Protein AF-A0A4Q3WPM1-F1 (afdb_monomer_lite)

Foldseek 3Di:
DDPPVVQCDPDPWGWDWAWPAWDDDPQKIKTKTFTATPVRHQDWDDDPVGIARMKIWMWGDDDPDIDTPDMDHYPDDCLVVCCVVPVVDPNVNSD

Sequence (95 aa):
MNSLRKVLGGGKHKPIITTSHFKVEKGWAYISGGFEYENGAPLEEKFQNGSGTNFSALLRREGKTWRVKRRLYHGDVVAPDFMRDFPQAPRAIFR

Structure (mmCIF, N/CA/C/O backbone):
data_AF-A0A4Q3WPM1-F1
#
_entry.id   AF-A0A4Q3WPM1-F1
#
loop_
_atom_site.group_PDB
_atom_site.id
_atom_site.type_symbol
_atom_site.label_atom_id
_atom_site.label_alt_id
_atom_site.label_comp_id
_atom_site.label_asym_id
_atom_site.label_entity_id
_atom_site.label_seq_id
_atom_site.pdbx_PDB_ins_code
_atom_site.Cartn_x
_atom_site.Cartn_y
_atom_site.Cartn_z
_atom_site.occupancy
_atom_site.B_iso_or_equiv
_atom_site.auth_seq_id
_atom_site.auth_comp_id
_atom_site.auth_asym_id
_atom_site.auth_atom_id
_atom_site.pdbx_PDB_model_num
ATOM 1 N N . MET A 1 1 ? -1.213 24.931 -5.454 1.00 35.75 1 MET A N 1
ATOM 2 C CA . MET A 1 1 ? -2.020 24.292 -6.519 1.00 35.75 1 MET A CA 1
ATOM 3 C C . MET A 1 1 ? -1.200 23.200 -7.207 1.00 35.75 1 MET A C 1
ATOM 5 O O . MET A 1 1 ? -0.108 23.483 -7.671 1.00 35.75 1 MET A O 1
ATOM 9 N N . ASN A 1 2 ? -1.756 21.983 -7.264 1.00 38.44 2 ASN A N 1
ATOM 10 C CA . ASN A 1 2 ? -1.534 20.929 -8.270 1.00 38.44 2 ASN A CA 1
ATOM 11 C C . ASN A 1 2 ? -0.144 20.273 -8.431 1.00 38.44 2 ASN A C 1
ATOM 13 O O . ASN A 1 2 ? 0.487 20.435 -9.472 1.00 38.44 2 ASN A O 1
ATOM 17 N N . SER A 1 3 ? 0.257 19.384 -7.507 1.00 46.53 3 SER A N 1
ATOM 18 C CA . SER A 1 3 ? 1.317 18.396 -7.812 1.00 46.53 3 SER A CA 1
ATOM 19 C C . SER A 1 3 ? 0.834 17.271 -8.745 1.00 46.53 3 SER A C 1
ATOM 21 O O . SER A 1 3 ? 1.635 16.711 -9.481 1.00 46.53 3 SER A O 1
ATOM 23 N N . LEU A 1 4 ? -0.479 17.015 -8.823 1.00 37.66 4 LEU A N 1
ATOM 24 C CA . LEU A 1 4 ? -1.063 16.022 -9.739 1.00 37.66 4 LEU A CA 1
ATOM 25 C C . LEU A 1 4 ? -0.982 16.420 -11.226 1.00 37.66 4 LEU A C 1
ATOM 27 O O . LEU A 1 4 ? -0.887 15.544 -12.077 1.00 37.66 4 LEU A O 1
ATOM 31 N N . ARG A 1 5 ? -0.970 17.721 -11.570 1.00 37.47 5 ARG A N 1
ATOM 32 C CA . ARG A 1 5 ? -0.883 18.160 -12.983 1.00 37.47 5 ARG A CA 1
ATOM 33 C C . ARG A 1 5 ? 0.518 18.036 -13.581 1.00 37.47 5 ARG A C 1
ATOM 35 O O . ARG A 1 5 ? 0.629 17.954 -14.795 1.00 37.47 5 ARG A O 1
ATOM 42 N N . LYS A 1 6 ? 1.572 18.014 -12.759 1.00 39.41 6 LYS A N 1
ATOM 43 C CA . LYS A 1 6 ? 2.959 17.885 -13.242 1.00 39.41 6 LYS A CA 1
ATOM 44 C C . LYS A 1 6 ? 3.373 16.422 -13.477 1.00 39.41 6 LYS A C 1
ATOM 46 O O . LYS A 1 6 ? 4.358 16.190 -14.161 1.00 39.41 6 LYS A O 1
ATOM 51 N N . VAL A 1 7 ? 2.600 15.471 -12.938 1.00 47.59 7 VAL A N 1
ATOM 52 C CA . VAL A 1 7 ? 2.779 14.012 -13.093 1.00 47.59 7 VAL A CA 1
ATOM 53 C C . VAL A 1 7 ? 2.156 13.491 -14.397 1.00 47.59 7 VAL A C 1
ATOM 55 O O . VAL A 1 7 ? 2.622 12.504 -14.944 1.00 47.59 7 VAL A O 1
ATOM 58 N N . LEU A 1 8 ? 1.176 14.194 -14.976 1.00 44.84 8 LEU A N 1
ATOM 59 C CA . LEU A 1 8 ? 0.635 13.904 -16.316 1.00 44.84 8 LEU A CA 1
ATOM 60 C C . LEU A 1 8 ? 1.533 14.475 -17.432 1.00 44.84 8 LEU A C 1
ATOM 62 O O . LEU A 1 8 ? 1.040 15.092 -18.375 1.00 44.84 8 LEU A O 1
ATOM 66 N N . GLY A 1 9 ? 2.853 14.357 -17.263 1.00 40.19 9 GLY A N 1
ATOM 67 C CA . GLY A 1 9 ? 3.863 14.987 -18.107 1.00 40.19 9 GLY A CA 1
ATOM 68 C C . GLY A 1 9 ? 3.663 14.714 -19.598 1.00 40.19 9 GLY A C 1
ATOM 69 O O . GLY A 1 9 ? 3.172 13.662 -19.997 1.00 40.19 9 GLY A O 1
ATOM 70 N N . GLY A 1 10 ? 4.094 15.671 -20.422 1.00 42.94 10 GLY A N 1
ATOM 71 C CA . GLY A 1 10 ? 4.175 15.578 -21.881 1.00 42.94 10 GLY A CA 1
ATOM 72 C C . GLY A 1 10 ? 5.213 14.567 -22.390 1.00 42.94 10 GLY A C 1
ATOM 73 O O . GLY A 1 10 ? 5.998 14.891 -23.275 1.00 42.94 10 GLY A O 1
ATOM 74 N N . GLY A 1 11 ? 5.235 13.360 -21.824 1.00 49.53 11 GLY A N 1
ATOM 75 C CA . GLY A 1 11 ? 5.812 12.171 -22.439 1.00 49.53 11 GLY A CA 1
ATOM 76 C C . GLY A 1 11 ? 4.743 11.475 -23.284 1.00 49.53 11 GLY A C 1
ATOM 77 O O . GLY A 1 11 ? 3.562 11.513 -22.952 1.00 49.53 11 GLY A O 1
ATOM 78 N N . LYS A 1 12 ? 5.140 10.848 -24.395 1.00 51.44 12 LYS A N 1
ATOM 79 C CA . LYS A 1 12 ? 4.225 10.241 -25.384 1.00 51.44 12 LYS A CA 1
ATOM 80 C C . LYS A 1 12 ? 3.322 9.115 -24.848 1.00 51.44 12 LYS A C 1
ATOM 82 O O . LYS A 1 12 ? 2.439 8.686 -25.580 1.00 51.44 12 LYS A O 1
ATOM 87 N N . HIS A 1 13 ? 3.500 8.662 -23.607 1.00 54.88 13 HIS A N 1
ATOM 88 C CA . HIS A 1 13 ? 2.738 7.558 -23.028 1.00 54.88 13 HIS A CA 1
ATOM 89 C C . HIS A 1 13 ? 2.275 7.908 -21.613 1.00 54.88 13 HIS A C 1
ATOM 91 O O . HIS A 1 13 ? 3.077 8.334 -20.783 1.00 54.88 13 HIS A O 1
ATOM 97 N N . LYS A 1 14 ? 0.972 7.753 -21.353 1.00 63.53 14 LYS A N 1
ATOM 98 C CA . LYS A 1 14 ? 0.385 7.950 -20.024 1.00 63.53 14 LYS A CA 1
ATOM 99 C C . LYS A 1 14 ? 0.611 6.678 -19.195 1.00 63.53 14 LYS A C 1
ATOM 101 O O . LYS A 1 14 ? 0.297 5.604 -19.703 1.00 63.53 14 LYS A O 1
ATOM 106 N N . PRO A 1 15 ? 1.113 6.774 -17.952 1.00 68.50 15 PRO A N 1
ATOM 107 C CA . PRO A 1 15 ? 1.236 5.613 -17.076 1.00 68.50 15 PRO A CA 1
ATOM 108 C C . PRO A 1 15 ? -0.140 4.998 -16.805 1.00 68.50 15 PRO A C 1
ATOM 110 O O . PRO A 1 15 ? -1.074 5.703 -16.404 1.00 68.50 15 PRO A O 1
ATOM 113 N N . ILE A 1 16 ? -0.255 3.685 -16.989 1.00 80.31 16 ILE A N 1
ATOM 114 C CA . ILE A 1 16 ? -1.382 2.885 -16.513 1.00 80.31 16 ILE A CA 1
ATOM 115 C C . ILE A 1 16 ? -1.029 2.372 -15.120 1.00 80.31 16 ILE A C 1
ATOM 117 O O . ILE A 1 16 ? 0.047 1.824 -14.896 1.00 80.31 16 ILE A O 1
ATOM 121 N N . ILE A 1 17 ? -1.949 2.560 -14.176 1.00 82.31 17 ILE A N 1
ATOM 122 C CA . ILE A 1 17 ? -1.831 2.015 -12.825 1.00 82.31 17 ILE A CA 1
ATOM 123 C C . ILE A 1 17 ? -2.565 0.676 -12.804 1.00 82.31 17 ILE A C 1
ATOM 125 O O . ILE A 1 17 ? -3.796 0.646 -12.896 1.00 82.31 17 ILE A O 1
ATOM 129 N N . THR A 1 18 ? -1.829 -0.420 -12.657 1.00 84.44 18 THR A N 1
ATOM 130 C CA . THR A 1 18 ? -2.402 -1.759 -12.490 1.00 84.44 18 THR A CA 1
ATOM 131 C C . THR A 1 18 ? -2.527 -2.067 -11.005 1.00 84.44 18 THR A C 1
ATOM 133 O O . THR A 1 18 ? -1.622 -1.794 -10.226 1.00 84.44 18 THR A O 1
ATOM 136 N N . THR A 1 19 ? -3.683 -2.572 -10.568 1.00 87.50 19 THR A N 1
ATOM 137 C CA . THR A 1 19 ? -3.898 -2.948 -9.160 1.00 87.50 19 THR A CA 1
ATOM 138 C C . THR A 1 19 ? -3.794 -4.458 -9.035 1.00 87.50 19 THR A C 1
ATOM 140 O O . THR A 1 19 ? -4.634 -5.172 -9.575 1.00 87.50 19 THR A O 1
ATOM 143 N N . SER A 1 20 ? -2.790 -4.935 -8.305 1.00 87.50 20 SER A N 1
ATOM 144 C CA . SER A 1 20 ? -2.566 -6.368 -8.074 1.00 87.50 20 SER A CA 1
ATOM 145 C C . SER A 1 20 ? -3.254 -6.848 -6.802 1.00 87.50 20 SER A C 1
ATOM 147 O O . SER A 1 20 ? -3.649 -8.005 -6.704 1.00 87.50 20 SER A O 1
ATOM 149 N N . HIS A 1 21 ? -3.423 -5.955 -5.825 1.00 89.62 21 HIS A N 1
ATOM 150 C CA . HIS A 1 21 ? -4.086 -6.270 -4.568 1.00 89.62 21 HIS A CA 1
ATOM 151 C C . HIS A 1 21 ? -4.895 -5.084 -4.071 1.00 89.62 21 HIS A C 1
ATOM 153 O O . HIS A 1 21 ? -4.394 -3.961 -4.003 1.00 89.62 21 HIS A O 1
ATOM 159 N N . PHE A 1 22 ? -6.133 -5.338 -3.663 1.00 93.12 22 PHE A N 1
ATOM 160 C CA . PHE A 1 22 ? -6.962 -4.354 -2.982 1.00 93.12 22 PHE A CA 1
ATOM 161 C C . PHE A 1 22 ? -7.855 -5.040 -1.957 1.00 93.12 22 PHE A C 1
ATOM 163 O O . PHE A 1 22 ? -8.685 -5.881 -2.302 1.00 93.12 22 PHE A O 1
ATOM 170 N N . LYS A 1 23 ? -7.704 -4.663 -0.686 1.00 95.81 23 LYS A N 1
ATOM 171 C CA . LYS A 1 23 ? -8.501 -5.238 0.398 1.00 95.81 23 LYS A CA 1
ATOM 172 C C . LYS A 1 23 ? -8.826 -4.204 1.455 1.00 95.81 23 LYS A C 1
ATOM 174 O O . LYS A 1 23 ? -7.982 -3.390 1.829 1.00 95.81 23 LYS A O 1
ATOM 179 N N . VAL A 1 24 ? -10.058 -4.258 1.948 1.00 96.44 24 VAL A N 1
ATOM 180 C CA . VAL A 1 24 ? -10.599 -3.317 2.928 1.00 96.44 24 VAL A CA 1
ATOM 181 C C . VAL A 1 24 ? -11.197 -4.089 4.091 1.00 96.44 24 VAL A C 1
ATOM 183 O O . VAL A 1 24 ? -12.040 -4.957 3.889 1.00 96.44 24 VAL A O 1
ATOM 186 N N . GLU A 1 25 ? -10.807 -3.751 5.316 1.00 96.50 25 GLU A N 1
ATOM 187 C CA . GLU A 1 25 ? -11.380 -4.354 6.518 1.00 96.50 25 GLU A CA 1
ATOM 188 C C . GLU A 1 25 ? -11.329 -3.390 7.704 1.00 96.50 25 GLU A C 1
ATOM 190 O O . GLU A 1 25 ? -10.324 -2.717 7.933 1.00 96.50 25 GLU A O 1
ATOM 195 N N . LYS A 1 26 ? -12.416 -3.328 8.488 1.00 95.00 26 LYS A N 1
ATOM 196 C CA . LYS A 1 26 ? -12.496 -2.572 9.757 1.00 95.00 26 LYS A CA 1
ATOM 197 C C . LYS A 1 26 ? -11.983 -1.129 9.643 1.00 95.00 26 LYS A C 1
ATOM 199 O O . LYS A 1 26 ? -11.338 -0.616 10.555 1.00 95.00 26 LYS A O 1
ATOM 204 N N . GLY A 1 27 ? -12.252 -0.470 8.513 1.00 96.25 27 GLY A N 1
ATOM 205 C CA . GLY A 1 27 ? -11.824 0.907 8.237 1.00 96.25 27 GLY A CA 1
ATOM 206 C C . GLY A 1 27 ? -10.351 1.060 7.846 1.00 96.25 27 GLY A C 1
ATOM 207 O O . GLY A 1 27 ? -9.843 2.174 7.862 1.00 96.25 27 GLY A O 1
ATOM 208 N N . TRP A 1 28 ? -9.643 -0.017 7.532 1.00 97.56 28 TRP A N 1
ATOM 209 C CA . TRP A 1 28 ? -8.325 0.005 6.897 1.00 97.56 28 TRP A CA 1
ATOM 210 C C . TRP A 1 28 ? -8.438 -0.489 5.464 1.00 97.56 28 TRP A C 1
ATOM 212 O O . TRP A 1 28 ? -9.274 -1.341 5.179 1.00 97.56 28 TRP A O 1
ATOM 222 N N . ALA A 1 29 ? -7.598 0.034 4.582 1.00 96.50 29 ALA A N 1
ATOM 223 C CA . ALA A 1 29 ? -7.470 -0.452 3.220 1.00 96.50 29 ALA A CA 1
ATOM 224 C C . ALA A 1 29 ? -5.996 -0.595 2.863 1.00 96.50 29 ALA A C 1
ATOM 226 O O . ALA A 1 29 ? -5.200 0.295 3.162 1.00 96.50 29 ALA A O 1
ATOM 227 N N . TYR A 1 30 ? -5.655 -1.697 2.212 1.00 93.88 30 TYR A N 1
ATOM 228 C CA . TYR A 1 30 ? -4.346 -1.913 1.622 1.00 93.88 30 TYR A CA 1
ATOM 229 C C . TYR A 1 30 ? -4.509 -2.074 0.116 1.00 93.88 30 TYR A C 1
ATOM 231 O O . TYR A 1 30 ? -5.391 -2.802 -0.345 1.00 93.88 30 TYR A O 1
ATOM 239 N N . ILE A 1 31 ? -3.683 -1.352 -0.630 1.00 91.88 31 ILE A N 1
ATOM 240 C CA . ILE A 1 31 ? -3.624 -1.416 -2.085 1.00 91.88 31 ILE A CA 1
ATOM 241 C C . ILE A 1 31 ? -2.173 -1.596 -2.515 1.00 91.88 31 ILE A C 1
ATOM 243 O O . ILE A 1 31 ? -1.288 -0.920 -1.987 1.00 91.88 31 ILE A O 1
ATOM 247 N N . SER A 1 32 ? -1.928 -2.480 -3.472 1.00 89.94 32 SER A N 1
ATOM 248 C CA . SER A 1 32 ? -0.644 -2.591 -4.158 1.00 89.94 32 SER A CA 1
ATOM 249 C C . SER A 1 32 ? -0.841 -2.864 -5.642 1.00 89.94 32 SER A C 1
ATOM 251 O O . SER A 1 32 ? -1.913 -3.296 -6.079 1.00 89.94 32 SER A O 1
ATOM 253 N N . GLY A 1 33 ? 0.185 -2.558 -6.424 1.00 88.50 33 GLY A N 1
ATOM 254 C CA . GLY A 1 33 ? 0.083 -2.577 -7.869 1.00 88.50 33 GLY A CA 1
ATOM 255 C C . GLY A 1 33 ? 1.351 -2.125 -8.572 1.00 88.50 33 GLY A C 1
ATOM 256 O O . GLY A 1 33 ? 2.374 -1.894 -7.923 1.00 88.50 33 GLY A O 1
ATOM 257 N N . GLY A 1 34 ? 1.247 -1.987 -9.889 1.00 87.12 34 GLY A N 1
ATOM 258 C CA . GLY A 1 34 ? 2.324 -1.615 -10.793 1.00 87.12 34 GLY A CA 1
ATOM 259 C C . GLY A 1 34 ? 2.032 -0.344 -11.585 1.00 87.12 34 GLY A C 1
ATOM 260 O O . GLY A 1 34 ? 0.902 0.157 -11.628 1.00 87.12 34 GLY A O 1
ATOM 261 N N . PHE A 1 35 ? 3.082 0.170 -12.212 1.00 83.38 35 PHE A N 1
ATOM 262 C CA . PHE A 1 35 ? 3.019 1.167 -13.269 1.00 83.38 35 PHE A CA 1
ATOM 263 C C . PHE A 1 35 ? 3.466 0.508 -14.570 1.00 83.38 35 PHE A C 1
ATOM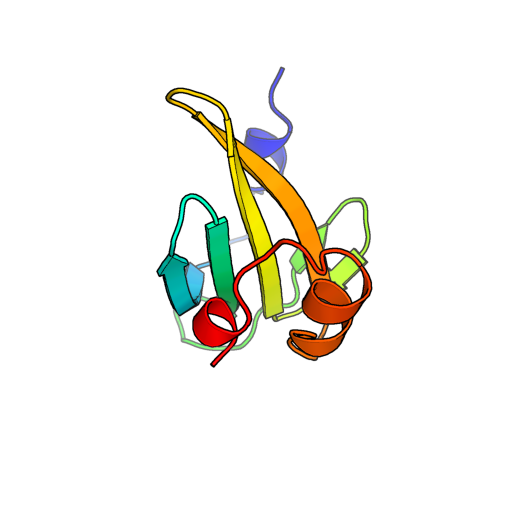 265 O O . PHE A 1 35 ? 4.551 -0.071 -14.651 1.00 83.38 35 PHE A O 1
ATOM 272 N N . GLU A 1 36 ? 2.628 0.603 -15.593 1.00 80.94 36 GLU A N 1
ATOM 273 C CA . GLU A 1 36 ? 2.868 0.004 -16.903 1.00 80.94 36 GLU A CA 1
ATOM 274 C C . GLU A 1 36 ? 2.595 1.026 -18.011 1.00 80.94 36 GLU A C 1
ATOM 276 O O . GLU A 1 36 ? 1.780 1.943 -17.867 1.00 80.94 36 GLU A O 1
ATOM 281 N N . TYR A 1 37 ? 3.282 0.872 -19.137 1.00 77.38 37 TYR A N 1
ATOM 282 C CA . TYR A 1 37 ? 2.930 1.543 -20.385 1.00 77.38 37 TYR A CA 1
ATOM 283 C C . TYR A 1 37 ? 1.672 0.911 -21.007 1.00 77.38 37 TYR A C 1
ATOM 285 O O . TYR A 1 37 ? 1.288 -0.205 -20.672 1.00 77.38 37 TYR A O 1
ATOM 293 N N . GLU A 1 38 ? 1.057 1.579 -21.991 1.00 74.94 38 GLU A N 1
ATOM 294 C CA . GLU A 1 38 ? -0.115 1.046 -22.720 1.00 74.94 38 GLU A CA 1
ATOM 295 C C . GLU A 1 38 ? 0.136 -0.310 -23.403 1.00 74.94 38 GLU A C 1
ATOM 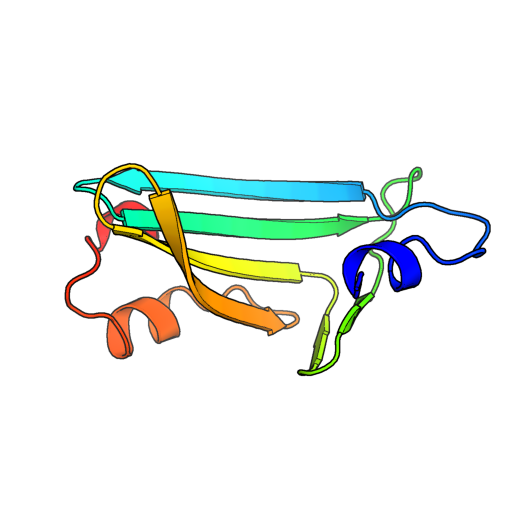297 O O . GLU A 1 38 ? -0.803 -1.060 -23.649 1.00 74.94 38 GLU A O 1
ATOM 302 N N . ASN A 1 39 ? 1.397 -0.643 -23.690 1.00 75.12 39 ASN A N 1
ATOM 303 C CA . ASN A 1 39 ? 1.801 -1.927 -24.262 1.00 75.12 39 ASN A CA 1
ATOM 304 C C . ASN A 1 39 ? 2.109 -3.010 -23.204 1.00 75.12 39 ASN A C 1
ATOM 306 O O . ASN A 1 39 ? 2.629 -4.064 -23.567 1.00 75.12 39 ASN A O 1
ATOM 310 N N . GLY A 1 40 ? 1.840 -2.750 -21.919 1.00 71.06 40 GLY A N 1
ATOM 311 C CA . GLY A 1 40 ? 2.089 -3.676 -20.808 1.00 71.06 40 GLY A CA 1
ATOM 312 C C . GLY A 1 40 ? 3.555 -3.781 -20.374 1.00 71.06 40 GLY A C 1
ATOM 313 O O . GLY A 1 40 ? 3.884 -4.599 -19.519 1.00 71.06 40 GLY A O 1
ATOM 314 N N . ALA A 1 41 ? 4.463 -2.980 -20.945 1.00 75.00 41 ALA A N 1
ATOM 315 C CA . ALA A 1 41 ? 5.842 -2.935 -20.469 1.00 75.00 41 ALA A CA 1
ATOM 316 C C . ALA A 1 41 ? 5.914 -2.228 -19.100 1.00 75.00 41 ALA A C 1
ATOM 318 O O . ALA A 1 41 ? 5.237 -1.211 -18.914 1.00 75.00 41 ALA A O 1
ATOM 319 N N . PRO A 1 42 ? 6.746 -2.710 -18.155 1.00 73.31 42 PRO A N 1
ATOM 320 C CA . PRO A 1 42 ? 6.905 -2.068 -16.857 1.00 73.31 42 PRO A CA 1
ATOM 321 C C . PRO A 1 42 ? 7.474 -0.657 -17.025 1.00 73.31 42 PRO A C 1
ATOM 323 O O . PRO A 1 42 ? 8.394 -0.424 -17.813 1.00 73.31 42 PRO A O 1
ATOM 326 N N . LEU A 1 43 ? 6.923 0.279 -16.263 1.00 79.12 43 LEU A N 1
ATOM 327 C CA . LEU A 1 43 ? 7.295 1.685 -16.275 1.00 79.12 43 LEU A CA 1
ATOM 328 C C . LEU A 1 43 ? 7.852 2.058 -14.903 1.00 79.12 43 LEU A C 1
ATOM 330 O O . LEU A 1 43 ? 7.173 1.938 -13.889 1.00 79.12 43 LEU A O 1
ATOM 334 N N . GLU A 1 44 ? 9.104 2.507 -14.858 1.00 77.25 44 GLU A N 1
ATOM 335 C CA . GLU A 1 44 ? 9.681 3.030 -13.624 1.00 77.25 44 GLU A CA 1
ATOM 336 C C . GLU A 1 44 ? 9.285 4.500 -13.450 1.00 77.25 44 GLU A C 1
ATOM 338 O O . GLU A 1 44 ? 9.759 5.386 -14.165 1.00 77.25 44 GLU A O 1
ATOM 343 N N . GLU A 1 45 ? 8.418 4.766 -12.478 1.00 72.44 45 GLU A N 1
ATOM 344 C CA . GLU A 1 45 ? 7.960 6.117 -12.168 1.00 72.44 45 GLU A CA 1
ATOM 345 C C . GLU A 1 45 ? 8.863 6.786 -11.129 1.00 72.44 45 GLU A C 1
ATOM 347 O O . GLU A 1 45 ? 9.272 6.163 -10.147 1.00 72.44 45 GLU A O 1
ATOM 352 N N . LYS A 1 46 ? 9.149 8.082 -11.316 1.00 70.81 46 LYS A N 1
ATOM 353 C CA . LYS A 1 46 ? 9.935 8.898 -10.374 1.00 70.81 46 LYS A CA 1
ATOM 354 C C . LYS A 1 46 ? 9.019 9.800 -9.551 1.00 70.81 46 LYS A C 1
ATOM 356 O O . LYS A 1 46 ? 8.407 10.733 -10.069 1.00 70.81 46 LYS A O 1
ATOM 361 N N . PHE A 1 47 ? 8.985 9.581 -8.242 1.00 67.81 47 PHE A N 1
ATOM 362 C CA . PHE A 1 47 ? 8.234 10.378 -7.274 1.00 67.81 47 PHE A CA 1
ATOM 363 C C . PHE A 1 47 ? 9.172 11.226 -6.407 1.00 67.81 47 PHE A C 1
ATOM 365 O O . PHE A 1 47 ? 10.371 10.975 -6.319 1.00 67.81 47 PHE A O 1
ATOM 372 N N . GLN A 1 48 ? 8.619 12.220 -5.700 1.00 65.69 48 GLN A N 1
ATOM 373 C CA . GLN A 1 48 ? 9.397 13.065 -4.775 1.00 65.69 48 GLN A CA 1
ATOM 374 C C . GLN A 1 48 ? 10.152 12.262 -3.700 1.00 65.69 48 GLN A C 1
ATOM 376 O O . GLN A 1 48 ? 11.182 12.721 -3.224 1.00 65.69 48 GLN A O 1
ATOM 381 N N . ASN A 1 49 ? 9.659 11.068 -3.350 1.00 61.50 49 ASN A N 1
ATOM 382 C CA . ASN A 1 49 ? 10.184 10.236 -2.264 1.00 61.50 49 ASN A CA 1
ATOM 383 C C . ASN A 1 49 ? 10.667 8.851 -2.749 1.00 61.50 49 ASN A C 1
ATOM 385 O O . ASN A 1 49 ? 10.578 7.890 -1.989 1.00 61.50 49 ASN A O 1
ATOM 389 N N . GLY A 1 50 ? 11.110 8.724 -4.006 1.00 63.09 50 GLY A N 1
ATOM 390 C CA . GLY A 1 50 ? 11.660 7.474 -4.559 1.00 63.09 50 GLY A CA 1
ATOM 391 C C . GLY A 1 50 ? 11.218 7.193 -5.995 1.00 63.09 50 GLY A C 1
ATOM 392 O O . GLY A 1 50 ? 10.358 7.895 -6.524 1.00 63.09 50 GLY A O 1
ATOM 393 N N . SER A 1 51 ? 11.790 6.165 -6.619 1.00 69.00 51 SER A N 1
ATOM 394 C CA . SER A 1 51 ? 11.324 5.623 -7.899 1.00 69.00 51 SER A CA 1
ATOM 395 C C . SER A 1 51 ? 10.987 4.144 -7.779 1.00 69.00 51 SER A C 1
ATOM 397 O O . SER A 1 51 ? 11.507 3.446 -6.909 1.00 69.00 51 SER A O 1
ATOM 399 N N . GLY A 1 52 ? 10.079 3.669 -8.623 1.00 73.12 52 GLY A N 1
ATOM 400 C CA . GLY A 1 52 ? 9.734 2.256 -8.653 1.00 73.12 52 GLY A CA 1
ATOM 401 C C . GLY A 1 52 ? 8.748 1.917 -9.756 1.00 73.12 52 GLY A C 1
ATOM 402 O O . GLY A 1 52 ? 7.986 2.765 -10.216 1.00 73.12 52 GLY A O 1
ATOM 403 N N . THR A 1 53 ? 8.763 0.651 -10.154 1.00 78.81 53 THR A N 1
ATOM 404 C CA . THR A 1 53 ? 7.782 0.052 -11.069 1.00 78.81 53 THR A CA 1
ATOM 405 C C . THR A 1 53 ? 6.519 -0.403 -10.346 1.00 78.81 53 THR A C 1
ATOM 407 O O . THR A 1 53 ? 5.487 -0.584 -10.978 1.00 78.81 53 THR A O 1
ATOM 410 N N . ASN A 1 54 ? 6.581 -0.541 -9.018 1.00 85.19 54 ASN A N 1
ATOM 411 C CA . ASN A 1 54 ? 5.480 -0.977 -8.173 1.00 85.19 54 ASN A CA 1
ATOM 412 C C . ASN A 1 54 ? 5.194 0.033 -7.060 1.00 85.19 54 ASN A C 1
ATOM 414 O O . ASN A 1 54 ? 6.045 0.829 -6.644 1.00 85.19 54 ASN A O 1
ATOM 418 N N . PHE A 1 55 ? 3.976 -0.030 -6.535 1.00 85.00 55 PHE A N 1
ATOM 419 C CA . PHE A 1 55 ? 3.560 0.744 -5.380 1.00 85.00 55 PHE A CA 1
ATOM 420 C C . PHE A 1 55 ? 2.792 -0.107 -4.377 1.00 85.00 55 PHE A C 1
ATOM 422 O O . PHE A 1 55 ? 2.153 -1.110 -4.694 1.00 85.00 55 PHE A O 1
ATOM 429 N N . SER A 1 56 ? 2.802 0.361 -3.135 1.00 89.50 56 SER A N 1
ATOM 430 C CA . SER A 1 56 ? 1.872 -0.086 -2.108 1.00 89.50 56 SER A CA 1
ATOM 431 C C . SER A 1 56 ? 1.466 1.078 -1.213 1.00 89.50 56 SER A C 1
ATOM 433 O O . SER A 1 56 ? 2.242 2.002 -0.953 1.00 89.50 56 SER A O 1
ATOM 435 N N . ALA A 1 57 ? 0.221 1.070 -0.751 1.00 91.12 57 ALA A N 1
ATOM 436 C CA . ALA A 1 57 ? -0.301 2.087 0.141 1.00 91.12 57 ALA A CA 1
ATOM 437 C C . ALA A 1 57 ? -1.237 1.487 1.185 1.00 91.12 57 ALA A C 1
ATOM 439 O O . ALA A 1 57 ? -2.081 0.640 0.894 1.00 91.12 57 ALA A O 1
ATOM 440 N N . LEU A 1 58 ? -1.113 2.003 2.403 1.00 93.69 58 LEU A N 1
ATOM 441 C CA . LEU A 1 58 ? -2.025 1.730 3.501 1.00 93.69 58 LEU A CA 1
ATOM 442 C C . LEU A 1 58 ? -2.858 2.980 3.773 1.00 93.69 58 LEU A C 1
ATOM 444 O O . LEU A 1 58 ? -2.325 4.084 3.931 1.00 93.69 58 LEU A O 1
ATOM 448 N N . LEU A 1 59 ? -4.171 2.801 3.850 1.00 96.56 59 LEU A N 1
ATOM 449 C CA . LEU A 1 59 ? -5.134 3.854 4.121 1.00 96.56 59 LEU A CA 1
ATOM 450 C C . LEU A 1 59 ? -5.946 3.524 5.371 1.00 96.56 59 LEU A C 1
ATOM 452 O O . LEU A 1 59 ? -6.279 2.369 5.641 1.00 96.56 59 LEU A O 1
ATOM 456 N N . ARG A 1 60 ? -6.318 4.569 6.106 1.00 97.62 60 ARG A N 1
ATOM 457 C CA . ARG A 1 60 ? -7.227 4.499 7.251 1.00 97.62 60 ARG A CA 1
ATOM 458 C C . ARG A 1 60 ? -8.413 5.410 6.993 1.00 97.62 60 ARG A C 1
ATOM 460 O O . ARG A 1 60 ? -8.248 6.558 6.579 1.00 97.62 60 ARG A O 1
ATOM 467 N N . ARG A 1 61 ? -9.610 4.893 7.233 1.00 97.31 61 ARG A N 1
ATOM 468 C CA . ARG A 1 61 ? -10.836 5.674 7.220 1.00 97.31 61 ARG A CA 1
ATOM 469 C C . ARG A 1 61 ? -10.882 6.543 8.472 1.00 97.31 61 ARG A C 1
ATOM 471 O O . ARG A 1 61 ? -10.869 6.033 9.589 1.00 97.31 61 ARG A O 1
ATOM 478 N N . GLU A 1 62 ? -10.942 7.848 8.262 1.00 96.00 62 GLU A N 1
ATOM 479 C CA . GLU A 1 62 ? -11.107 8.874 9.286 1.00 96.00 62 GLU A CA 1
ATOM 480 C C . GLU A 1 62 ? -12.412 9.616 8.982 1.00 96.00 62 GLU A C 1
ATOM 482 O O . GLU A 1 62 ? -12.517 10.393 8.023 1.00 96.00 62 GLU A O 1
ATOM 487 N N . GLY A 1 63 ? -13.458 9.273 9.741 1.00 93.06 63 GLY A N 1
ATOM 488 C CA . GLY A 1 63 ? -14.829 9.696 9.463 1.00 93.06 63 GLY A CA 1
ATOM 489 C C . GLY A 1 63 ? -15.316 9.213 8.091 1.00 93.06 63 GLY A C 1
ATOM 490 O O . GLY A 1 63 ? -15.385 8.013 7.809 1.00 93.06 63 GLY A O 1
ATOM 491 N N . LYS A 1 64 ? -15.662 10.163 7.216 1.00 94.25 64 LYS A N 1
ATOM 492 C CA . LYS A 1 64 ? -16.128 9.887 5.844 1.00 94.25 64 LYS A CA 1
ATOM 493 C C . LYS A 1 64 ? -14.997 9.841 4.809 1.00 94.25 64 LYS A C 1
ATOM 495 O O . LYS A 1 64 ? -15.267 9.546 3.651 1.00 94.25 64 LYS A O 1
ATOM 500 N N . THR A 1 65 ? -13.753 10.107 5.209 1.00 95.56 65 THR A N 1
ATOM 501 C CA . THR A 1 65 ? -12.618 10.235 4.282 1.00 95.56 65 THR A CA 1
ATOM 502 C C . THR A 1 65 ? -11.591 9.129 4.473 1.00 95.56 65 THR A C 1
ATOM 504 O O . THR A 1 65 ? -11.363 8.667 5.590 1.00 95.56 65 THR A O 1
ATOM 507 N N . TRP A 1 66 ? -10.949 8.710 3.385 1.00 95.94 66 TRP A N 1
ATOM 508 C CA . TRP A 1 66 ? -9.773 7.848 3.440 1.00 95.94 66 TRP A CA 1
ATOM 509 C C . TRP A 1 66 ? -8.517 8.708 3.496 1.00 95.94 66 TRP A C 1
ATOM 511 O O . TRP A 1 66 ? -8.310 9.574 2.645 1.00 95.94 66 TRP A O 1
ATOM 521 N N . ARG A 1 67 ? -7.667 8.468 4.494 1.00 96.31 67 ARG A N 1
ATOM 522 C CA . ARG A 1 67 ? -6.358 9.110 4.615 1.00 96.31 67 ARG A CA 1
ATOM 523 C C . ARG A 1 67 ? -5.266 8.093 4.345 1.00 96.31 67 ARG A C 1
ATOM 525 O O . ARG A 1 67 ? -5.273 7.002 4.912 1.00 96.31 67 ARG A O 1
ATOM 532 N N . VAL A 1 68 ? -4.321 8.463 3.488 1.00 94.19 68 VAL A N 1
ATOM 5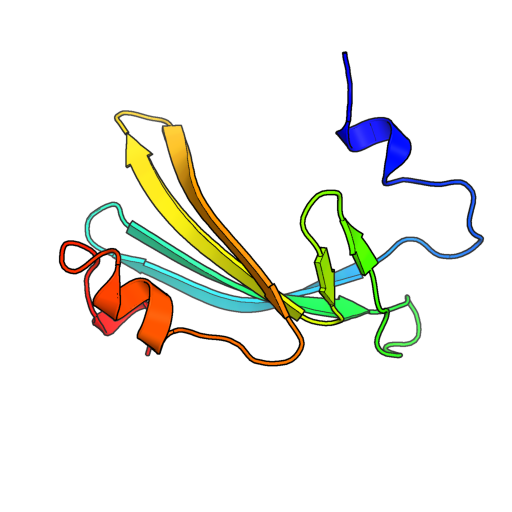33 C CA . VAL A 1 68 ? -3.111 7.671 3.251 1.00 94.19 68 VAL A CA 1
ATOM 534 C C . VAL A 1 68 ? -2.249 7.759 4.503 1.00 94.19 68 VAL A C 1
ATOM 536 O O . VAL A 1 68 ? -1.849 8.850 4.900 1.00 94.19 68 VAL A O 1
ATOM 539 N N . LYS A 1 69 ? -1.987 6.613 5.132 1.00 93.75 69 LYS A N 1
ATOM 540 C CA . LYS A 1 69 ? -1.110 6.519 6.302 1.00 93.75 69 LYS A CA 1
ATOM 541 C C . LYS A 1 69 ? 0.339 6.358 5.898 1.00 93.75 69 LYS A C 1
ATOM 543 O O . LYS A 1 69 ? 1.207 6.997 6.480 1.00 93.75 69 LYS A O 1
ATOM 548 N N . ARG A 1 70 ? 0.588 5.552 4.868 1.00 89.81 70 ARG A N 1
ATOM 549 C CA . ARG A 1 70 ? 1.903 5.433 4.249 1.00 89.81 70 ARG A CA 1
ATOM 550 C C . ARG A 1 70 ? 1.769 4.946 2.817 1.00 89.81 70 ARG A C 1
ATOM 552 O O . ARG A 1 70 ? 0.832 4.222 2.482 1.00 89.81 70 ARG A O 1
ATOM 559 N N . ARG A 1 71 ? 2.724 5.360 1.993 1.00 87.62 71 ARG A N 1
ATOM 560 C CA . ARG A 1 71 ? 2.905 4.906 0.621 1.00 87.62 71 ARG A CA 1
ATOM 561 C C . ARG A 1 71 ? 4.369 4.555 0.411 1.00 87.62 71 ARG A C 1
ATOM 563 O O . ARG A 1 71 ? 5.230 5.287 0.893 1.00 87.62 71 ARG A O 1
ATOM 570 N N . LEU A 1 72 ? 4.618 3.462 -0.291 1.00 83.81 72 LEU A N 1
ATOM 571 C CA . LEU A 1 72 ? 5.944 2.987 -0.659 1.00 83.81 72 LEU A CA 1
ATOM 572 C C . LEU A 1 72 ? 5.978 2.796 -2.179 1.00 83.81 72 LEU A C 1
ATOM 574 O O . LEU A 1 72 ? 5.022 2.273 -2.752 1.00 83.81 72 LEU A O 1
ATOM 578 N N . TYR A 1 73 ? 7.074 3.222 -2.805 1.00 79.56 73 TYR A N 1
ATOM 579 C CA . TYR A 1 73 ? 7.354 3.059 -4.235 1.00 79.56 73 TYR A CA 1
ATOM 580 C C . TYR A 1 73 ? 8.689 2.332 -4.377 1.00 79.56 73 TYR A C 1
ATOM 582 O O . TYR A 1 73 ? 9.731 2.953 -4.203 1.00 79.56 73 TYR A O 1
ATOM 590 N N . HIS A 1 74 ? 8.649 1.010 -4.515 1.00 66.62 74 HIS A N 1
ATOM 591 C CA . HIS A 1 74 ? 9.836 0.147 -4.498 1.00 66.62 74 HIS A CA 1
ATOM 592 C C . HIS A 1 74 ? 9.544 -1.100 -5.340 1.00 66.62 74 HIS A C 1
ATOM 594 O O . HIS A 1 74 ? 8.379 -1.456 -5.509 1.00 66.62 74 HIS A O 1
ATOM 600 N N . GLY A 1 75 ? 10.592 -1.764 -5.841 1.00 56.16 75 GLY A N 1
ATOM 601 C CA . GLY A 1 75 ? 10.476 -3.002 -6.625 1.00 56.16 75 GLY A CA 1
ATOM 602 C C . GLY A 1 75 ? 9.729 -4.129 -5.903 1.00 56.16 75 GLY A C 1
ATOM 603 O O . GLY A 1 75 ? 9.020 -4.885 -6.563 1.00 56.16 75 GLY A O 1
ATOM 604 N N . ASP A 1 76 ? 9.774 -4.159 -4.5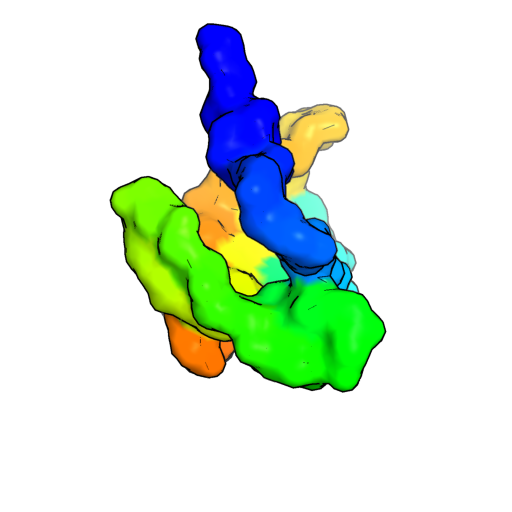65 1.00 56.72 76 ASP A N 1
ATOM 605 C CA . ASP A 1 76 ? 9.101 -5.169 -3.746 1.00 56.72 76 ASP A CA 1
ATOM 606 C C . ASP A 1 76 ? 7.924 -4.604 -2.933 1.00 56.72 76 ASP A C 1
ATOM 608 O O . ASP A 1 76 ? 7.988 -3.542 -2.307 1.00 56.72 76 ASP A O 1
ATOM 612 N N . VAL A 1 77 ? 6.819 -5.352 -2.926 1.00 60.06 77 VAL A N 1
ATOM 613 C CA . VAL A 1 77 ? 5.592 -5.049 -2.180 1.00 60.06 77 VAL A CA 1
ATOM 614 C C . VAL A 1 77 ? 5.789 -5.410 -0.703 1.00 60.06 77 VAL A C 1
ATOM 616 O O . VAL A 1 77 ? 5.681 -6.566 -0.302 1.00 60.06 77 VAL A O 1
ATOM 619 N N . VAL A 1 78 ? 6.055 -4.415 0.143 1.00 69.38 78 VAL A N 1
ATOM 620 C CA . VAL A 1 78 ? 6.441 -4.634 1.552 1.00 69.38 78 VAL A CA 1
ATOM 621 C C . VAL A 1 78 ? 5.245 -4.660 2.514 1.00 69.38 78 VAL A C 1
ATOM 623 O O . VAL A 1 78 ? 5.120 -3.846 3.429 1.00 69.38 78 VAL A O 1
ATOM 626 N N . ALA A 1 79 ? 4.343 -5.632 2.347 1.00 77.81 79 ALA A N 1
ATOM 627 C CA . ALA A 1 79 ? 3.317 -5.930 3.356 1.00 77.81 79 ALA A CA 1
ATOM 628 C C . ALA A 1 79 ? 3.883 -6.076 4.796 1.00 77.81 79 ALA A C 1
ATOM 630 O O . ALA A 1 79 ? 3.269 -5.529 5.719 1.00 77.81 79 ALA A O 1
ATOM 631 N N . PRO A 1 80 ? 5.053 -6.718 5.021 1.00 84.00 80 PRO A N 1
ATOM 632 C CA . PRO A 1 80 ? 5.648 -6.827 6.357 1.00 84.00 80 PRO A CA 1
ATOM 633 C C . PRO A 1 80 ? 5.958 -5.481 7.029 1.00 84.00 80 PRO A C 1
ATOM 635 O O . PRO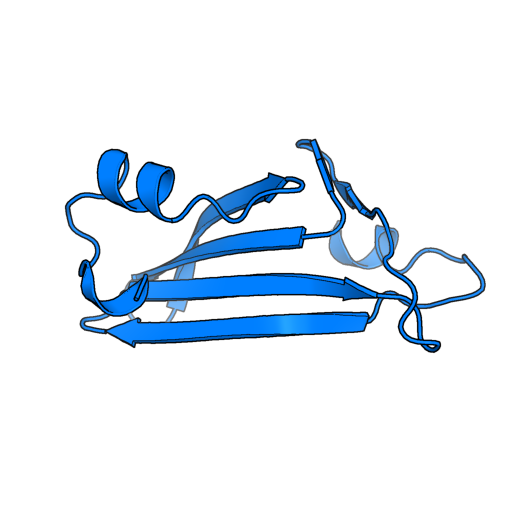 A 1 80 ? 5.716 -5.336 8.228 1.00 84.00 80 PRO A O 1
ATOM 638 N N . ASP A 1 81 ? 6.419 -4.473 6.280 1.00 86.38 81 ASP A N 1
ATOM 639 C CA . ASP A 1 81 ? 6.726 -3.153 6.850 1.00 86.38 81 ASP A CA 1
ATOM 640 C C . ASP A 1 81 ? 5.466 -2.438 7.335 1.00 86.38 81 ASP A C 1
ATOM 642 O O . ASP A 1 81 ? 5.466 -1.820 8.400 1.00 86.38 81 ASP A O 1
ATOM 646 N N . PHE A 1 82 ? 4.360 -2.553 6.594 1.00 89.19 82 PHE A N 1
ATOM 647 C CA . PHE A 1 82 ? 3.083 -2.013 7.053 1.00 89.19 82 PHE A CA 1
ATOM 648 C C . PHE A 1 82 ? 2.573 -2.740 8.297 1.00 89.19 82 PHE A C 1
ATOM 650 O O . PHE A 1 82 ? 2.045 -2.086 9.192 1.00 89.19 82 PHE A O 1
ATOM 657 N N . MET A 1 83 ? 2.739 -4.065 8.384 1.00 90.19 83 MET A N 1
ATOM 658 C CA . MET A 1 83 ? 2.347 -4.822 9.577 1.00 90.19 83 MET A CA 1
ATOM 659 C C . MET A 1 83 ? 3.162 -4.431 10.815 1.00 90.19 83 MET A C 1
ATOM 661 O O . MET A 1 83 ? 2.600 -4.395 11.910 1.00 90.19 83 MET A O 1
ATOM 665 N N . ARG A 1 84 ? 4.465 -4.157 10.650 1.00 89.75 84 ARG A N 1
ATOM 666 C CA . ARG A 1 84 ? 5.353 -3.704 11.732 1.00 89.75 84 ARG A CA 1
ATOM 667 C C . ARG A 1 84 ? 4.976 -2.304 12.208 1.00 89.75 84 ARG A C 1
ATOM 669 O O . ARG A 1 84 ? 4.825 -2.087 13.405 1.00 89.75 84 ARG A O 1
ATOM 676 N N . ASP A 1 85 ? 4.806 -1.377 11.269 1.00 90.50 85 ASP A N 1
ATOM 677 C CA . ASP A 1 85 ? 4.677 0.049 11.585 1.00 90.50 85 ASP A CA 1
ATOM 678 C C . ASP A 1 85 ? 3.220 0.461 11.881 1.00 90.50 85 ASP A C 1
ATOM 680 O O . ASP A 1 85 ? 2.975 1.497 12.499 1.00 90.50 85 ASP A O 1
ATOM 684 N N . PHE A 1 86 ? 2.243 -0.364 11.483 1.00 93.19 86 PHE A N 1
ATOM 685 C CA . PHE A 1 86 ? 0.814 -0.176 11.756 1.00 93.19 86 PHE A CA 1
ATOM 686 C C . PHE A 1 86 ? 0.179 -1.449 12.340 1.00 93.19 86 PHE A C 1
ATOM 688 O O . PHE A 1 86 ? -0.692 -2.052 11.704 1.00 93.19 86 PHE A O 1
ATOM 695 N N . PRO A 1 87 ? 0.547 -1.857 13.570 1.00 93.75 87 PRO A N 1
ATOM 696 C CA . PRO A 1 87 ? 0.017 -3.069 14.209 1.00 93.75 87 PRO A CA 1
ATOM 697 C C . PRO A 1 87 ? -1.511 -3.059 14.398 1.00 93.75 87 PRO A C 1
ATOM 699 O O . PRO A 1 87 ? -2.136 -4.108 14.537 1.00 93.75 87 PRO A O 1
ATOM 702 N N . GLN A 1 88 ? -2.130 -1.879 14.379 1.00 94.62 88 GLN A N 1
ATOM 703 C CA . GLN A 1 88 ? -3.576 -1.675 14.447 1.00 94.62 88 GLN A CA 1
ATOM 704 C C . GLN A 1 88 ? -4.318 -1.955 13.124 1.00 94.62 88 GLN A C 1
ATOM 706 O O . GLN A 1 88 ? -5.554 -1.960 13.105 1.00 94.62 88 GLN A O 1
ATOM 711 N N . ALA A 1 89 ? -3.601 -2.139 12.010 1.00 94.75 89 ALA A N 1
ATOM 712 C CA . ALA A 1 89 ? -4.191 -2.546 10.741 1.00 94.75 89 ALA A CA 1
ATOM 713 C C . ALA A 1 89 ? -4.487 -4.063 10.758 1.00 94.75 89 ALA A C 1
ATOM 715 O O . ALA A 1 89 ? -3.611 -4.854 11.116 1.00 94.75 89 ALA A O 1
ATOM 716 N N . PRO A 1 90 ? -5.697 -4.515 10.373 1.00 95.62 90 PRO A N 1
ATOM 717 C CA . PRO A 1 90 ? -6.031 -5.933 10.344 1.00 95.62 90 PRO A CA 1
ATOM 718 C C . PRO A 1 90 ? -5.091 -6.696 9.416 1.00 95.62 90 PRO A C 1
ATOM 720 O O . PRO A 1 90 ? -5.044 -6.425 8.222 1.00 95.62 90 PRO A O 1
ATOM 723 N N . ARG A 1 91 ? -4.387 -7.705 9.938 1.00 92.94 91 ARG A N 1
ATOM 724 C CA . ARG A 1 91 ? -3.418 -8.491 9.152 1.00 92.94 91 ARG A CA 1
ATOM 725 C C . ARG A 1 91 ? -4.011 -9.131 7.895 1.00 92.94 91 ARG A C 1
ATOM 727 O O . ARG A 1 91 ? -3.297 -9.356 6.925 1.00 92.94 91 ARG A O 1
ATOM 734 N N . ALA A 1 92 ? -5.312 -9.408 7.909 1.00 92.75 92 ALA A N 1
ATOM 735 C CA . ALA A 1 92 ? -6.026 -9.998 6.790 1.00 92.75 92 ALA A CA 1
ATOM 736 C C . ALA A 1 92 ? -6.052 -9.110 5.535 1.00 92.75 92 ALA A C 1
ATOM 738 O O . ALA A 1 92 ? -6.193 -9.664 4.449 1.00 92.75 92 ALA A O 1
ATOM 739 N N . ILE A 1 93 ? -5.868 -7.783 5.638 1.00 93.69 93 ILE A N 1
ATOM 740 C CA . ILE A 1 93 ? -5.854 -6.898 4.455 1.00 93.69 93 ILE A CA 1
ATOM 741 C C . ILE A 1 93 ? -4.586 -7.047 3.606 1.00 93.69 93 ILE A C 1
ATOM 743 O O . ILE A 1 93 ? -4.583 -6.625 2.456 1.00 93.69 93 ILE A O 1
ATOM 747 N N . PHE A 1 94 ? -3.527 -7.643 4.153 1.00 89.88 94 PHE A N 1
ATOM 748 C CA . PHE A 1 94 ? -2.247 -7.848 3.470 1.00 89.88 94 PHE A CA 1
ATOM 749 C C . PHE A 1 94 ? -2.092 -9.252 2.865 1.00 89.88 94 PHE A C 1
ATOM 751 O O . PHE A 1 94 ? -1.047 -9.546 2.296 1.00 89.88 94 PHE A O 1
ATOM 758 N N . ARG A 1 95 ? -3.087 -10.125 3.069 1.00 81.56 95 ARG A N 1
ATOM 759 C CA . ARG A 1 95 ? -3.136 -11.493 2.542 1.00 81.56 95 ARG A CA 1
ATOM 760 C C . ARG A 1 95 ? -4.029 -11.576 1.324 1.00 81.56 95 ARG A C 1
ATOM 762 O O . ARG A 1 95 ? -5.145 -10.992 1.400 1.00 81.56 95 ARG A O 1
#

Radius of gyration: 14.39 Å; chains: 1; bounding box: 28×36×40 Å

Sec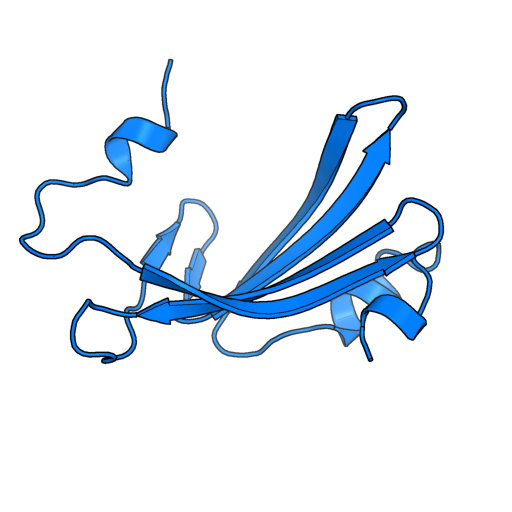ondary structure (DSSP, 8-state):
--SHHHHS-SSSSPPEEEEEEEEEETTEEEEEEEEE-TTS-B--EEETTEEESEEEEEEEEETTEEEEEEEEESSS--HHHHHHH-TTS-GGGG-

pLDDT: mean 78.88, std 17.62, range [35.75, 97.62]